Protein AF-A0A6I5VP92-F1 (afdb_monomer)

Secondary structure (DSSP, 8-state):
---EEEEE-TTS-EEEEE-HHHHHHHHHHHHHHHHTT--PPEEEE-SS-EEEEE--HHHHHHHHHHHHHHHHHHHHHHHHHHHHHTT-----HHHHHHHHT-TT-PPPP-

Structure (mmCIF, N/CA/C/O backbone):
data_AF-A0A6I5VP92-F1
#
_entry.id   AF-A0A6I5VP92-F1
#
loop_
_atom_site.group_PDB
_atom_site.id
_atom_site.type_symbol
_atom_site.label_atom_id
_atom_site.label_alt_id
_atom_site.label_comp_id
_atom_site.label_asym_id
_atom_site.label_entity_id
_atom_site.label_seq_id
_atom_site.pdbx_PDB_ins_code
_atom_site.Cartn_x
_atom_site.Cartn_y
_atom_site.Cartn_z
_atom_site.occupancy
_atom_site.B_iso_or_equiv
_atom_site.auth_seq_id
_atom_site.auth_comp_id
_atom_site.auth_asym_id
_atom_site.auth_atom_id
_atom_site.pdbx_PDB_model_num
ATOM 1 N N . MET A 1 1 ? -20.915 -8.988 10.703 1.00 55.09 1 MET A N 1
ATOM 2 C CA . MET A 1 1 ? -20.021 -9.714 9.779 1.00 55.09 1 MET A CA 1
ATOM 3 C C . MET A 1 1 ? -19.228 -8.647 9.062 1.00 55.09 1 MET A C 1
ATOM 5 O O . MET A 1 1 ? -19.854 -7.698 8.609 1.00 55.09 1 MET A O 1
ATOM 9 N N . VAL A 1 2 ? -17.900 -8.726 9.080 1.00 65.50 2 VAL A N 1
ATOM 10 C CA . VAL A 1 2 ? -17.050 -7.736 8.412 1.00 65.50 2 VAL A CA 1
ATOM 11 C C . VAL A 1 2 ? -17.170 -7.979 6.905 1.00 65.50 2 VAL A C 1
ATOM 13 O O . VAL A 1 2 ? -16.927 -9.114 6.493 1.00 65.50 2 VAL A O 1
ATOM 16 N N . PRO A 1 3 ? -17.603 -7.002 6.095 1.00 70.12 3 PRO A N 1
ATOM 17 C CA . PRO A 1 3 ? -17.668 -7.171 4.650 1.00 70.12 3 PRO A CA 1
ATOM 18 C C . PRO A 1 3 ? -16.246 -7.326 4.103 1.00 70.12 3 PRO A C 1
ATOM 20 O O . PRO A 1 3 ? -15.448 -6.390 4.105 1.00 70.12 3 PRO A O 1
ATOM 23 N N . GLN A 1 4 ? -15.936 -8.555 3.696 1.00 83.38 4 GLN A N 1
ATOM 24 C CA . GLN A 1 4 ? -14.683 -8.952 3.070 1.00 83.38 4 GLN A CA 1
ATOM 25 C C . GLN A 1 4 ? -14.978 -9.379 1.634 1.00 83.38 4 GLN A C 1
ATOM 27 O O . GLN A 1 4 ? -15.912 -10.144 1.393 1.00 83.38 4 GLN A O 1
ATOM 32 N N . TYR A 1 5 ? -14.176 -8.889 0.696 1.00 88.12 5 TYR A N 1
ATOM 33 C CA . TYR A 1 5 ? -14.271 -9.201 -0.725 1.00 88.12 5 TYR A CA 1
ATOM 34 C C . TYR A 1 5 ? -13.002 -9.916 -1.170 1.00 88.12 5 TYR A C 1
ATOM 36 O O . TYR A 1 5 ? -11.899 -9.398 -0.969 1.00 88.12 5 TYR A O 1
ATOM 44 N N . GLU A 1 6 ? -13.166 -11.091 -1.770 1.00 91.25 6 GLU A N 1
ATOM 45 C CA . GLU A 1 6 ? -12.072 -11.898 -2.308 1.00 91.25 6 GLU A CA 1
ATOM 46 C C . GLU A 1 6 ? -11.812 -11.552 -3.778 1.00 91.25 6 GLU A C 1
ATOM 48 O O . GLU A 1 6 ? -12.741 -11.466 -4.579 1.00 91.25 6 GLU A O 1
ATOM 53 N N . HIS A 1 7 ? -10.536 -11.395 -4.128 1.00 85.12 7 HIS A N 1
ATOM 54 C CA . HIS A 1 7 ? -10.068 -11.105 -5.481 1.00 85.12 7 HIS A CA 1
ATOM 55 C C . HIS A 1 7 ? -8.994 -12.114 -5.885 1.00 85.12 7 HIS A C 1
ATOM 57 O O . HIS A 1 7 ? -7.974 -12.240 -5.202 1.00 85.12 7 HIS A O 1
ATOM 63 N N . ASP A 1 8 ? -9.195 -12.801 -7.008 1.00 88.06 8 ASP A N 1
ATOM 64 C CA . ASP A 1 8 ? -8.172 -13.660 -7.604 1.00 88.06 8 ASP A CA 1
ATOM 65 C C . ASP A 1 8 ? -7.205 -12.816 -8.447 1.00 88.06 8 ASP A C 1
ATOM 67 O O . ASP A 1 8 ? -7.602 -12.090 -9.3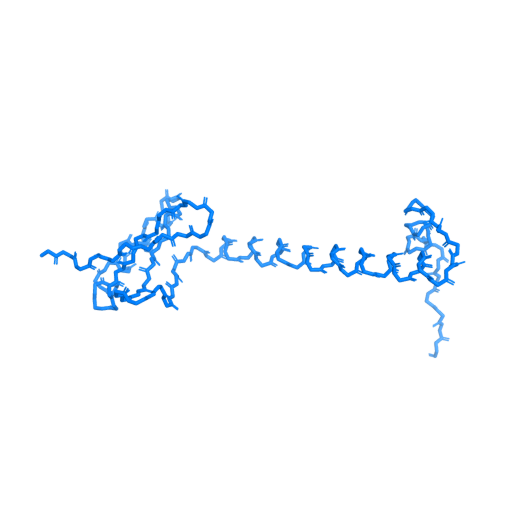63 1.00 88.06 8 ASP A O 1
ATOM 71 N N . LEU A 1 9 ? -5.914 -12.915 -8.146 1.00 81.88 9 LEU A N 1
ATOM 72 C CA . LEU A 1 9 ? -4.858 -12.235 -8.883 1.00 81.88 9 LEU A CA 1
ATOM 73 C C . LEU A 1 9 ? -4.351 -13.093 -10.056 1.00 81.88 9 LEU A C 1
ATOM 75 O O . LEU A 1 9 ? -4.378 -14.324 -9.985 1.00 81.88 9 LEU A O 1
ATOM 79 N N . PRO A 1 10 ? -3.798 -12.478 -11.124 1.00 79.44 10 PRO A N 1
ATOM 80 C CA . PRO A 1 10 ? -3.291 -13.209 -12.294 1.00 79.44 10 PRO A CA 1
ATOM 81 C C . PRO A 1 10 ? -2.184 -14.227 -11.987 1.00 79.44 10 PRO A C 1
ATOM 83 O O . PRO A 1 10 ? -1.956 -15.151 -12.762 1.00 79.44 10 PRO A O 1
ATOM 86 N N . ASN A 1 11 ? -1.487 -14.059 -10.863 1.00 79.81 11 ASN A N 1
ATOM 87 C CA . ASN A 1 11 ? -0.451 -14.971 -10.380 1.00 79.81 11 ASN A CA 1
ATOM 88 C C . ASN A 1 11 ? -1.014 -16.155 -9.558 1.00 79.81 11 ASN A C 1
ATOM 90 O O . ASN A 1 11 ? -0.236 -16.919 -8.991 1.00 79.81 11 ASN A O 1
ATOM 94 N N . GLY A 1 12 ? -2.341 -16.301 -9.470 1.00 82.94 12 GLY A N 1
ATOM 95 C CA . GLY A 1 12 ? -3.021 -17.353 -8.709 1.00 82.94 12 GLY A CA 1
ATOM 96 C C . GLY A 1 12 ? -3.122 -17.091 -7.204 1.00 82.94 12 GLY A C 1
ATOM 97 O O . GLY A 1 12 ? -3.580 -17.963 -6.468 1.00 82.94 12 GLY A O 1
ATOM 98 N N . GLN A 1 13 ? -2.692 -15.920 -6.729 1.00 84.81 13 GLN A N 1
ATOM 99 C CA . GLN A 1 13 ? -2.858 -15.523 -5.332 1.00 84.81 13 GLN A CA 1
ATOM 100 C C . GLN A 1 13 ? -4.257 -14.962 -5.083 1.00 84.81 13 GLN A C 1
ATOM 102 O O . GLN A 1 13 ? -4.889 -14.415 -5.985 1.00 84.81 13 GLN A O 1
ATOM 107 N N . ARG A 1 14 ? -4.714 -15.061 -3.833 1.00 87.12 14 ARG A N 1
ATOM 108 C CA . ARG A 1 14 ? -5.956 -14.433 -3.380 1.00 87.12 14 ARG A CA 1
ATOM 109 C C . ARG A 1 14 ? -5.662 -13.210 -2.545 1.00 87.12 14 ARG A C 1
ATOM 111 O O . ARG A 1 14 ? -4.750 -13.215 -1.721 1.00 87.12 14 ARG A O 1
ATOM 118 N N . LEU A 1 15 ? -6.481 -12.195 -2.747 1.00 89.31 15 LEU A N 1
ATOM 119 C CA . LEU A 1 15 ? -6.384 -10.917 -2.078 1.00 89.31 15 LEU A CA 1
ATOM 120 C C . LEU A 1 15 ? -7.725 -10.611 -1.418 1.00 89.31 15 LEU A C 1
ATOM 122 O O . LEU A 1 15 ? -8.762 -10.620 -2.077 1.00 89.31 15 LEU A O 1
ATOM 126 N N . ILE A 1 16 ? -7.703 -10.363 -0.111 1.00 91.94 16 ILE A N 1
ATOM 127 C CA . ILE A 1 16 ? -8.897 -10.011 0.657 1.00 91.94 16 ILE A CA 1
ATOM 128 C C . ILE A 1 16 ? -8.899 -8.503 0.859 1.00 91.94 16 ILE A C 1
ATOM 130 O O . ILE A 1 16 ? -7.909 -7.929 1.304 1.00 91.94 16 ILE A O 1
ATOM 134 N N . SER A 1 17 ? -10.013 -7.864 0.524 1.00 94.19 17 SER A N 1
ATOM 135 C CA . SER A 1 17 ? -10.228 -6.437 0.748 1.00 94.19 17 SER A CA 1
ATOM 136 C C . SER A 1 17 ? -11.438 -6.199 1.634 1.00 94.19 17 SER A C 1
ATOM 138 O O . SER A 1 17 ? -12.332 -7.038 1.708 1.00 94.19 17 SER A O 1
ATOM 140 N N . VAL A 1 18 ? -11.477 -5.047 2.290 1.00 95.25 18 VAL A N 1
ATOM 141 C CA . VAL A 1 18 ? -12.620 -4.595 3.086 1.00 95.25 18 VAL A CA 1
ATOM 142 C C . VAL A 1 18 ? -13.182 -3.295 2.528 1.00 95.25 18 VAL A C 1
ATOM 144 O O . VAL A 1 18 ? -12.467 -2.549 1.853 1.00 95.25 18 VAL A O 1
ATOM 147 N N . ASP A 1 19 ? -14.449 -2.993 2.814 1.00 95.00 19 ASP A N 1
ATOM 148 C CA . ASP A 1 19 ? -15.000 -1.688 2.441 1.00 95.00 19 ASP A CA 1
ATOM 149 C C . ASP A 1 19 ? -14.378 -0.531 3.239 1.00 95.00 19 ASP A C 1
ATOM 151 O O . ASP A 1 19 ? -13.680 -0.710 4.239 1.00 95.00 19 ASP A O 1
ATOM 155 N N . VAL A 1 20 ? -14.619 0.696 2.774 1.00 93.75 20 VAL A N 1
ATOM 156 C CA . VAL A 1 20 ? -14.050 1.912 3.374 1.00 93.75 20 VAL A CA 1
ATOM 157 C C . VAL A 1 20 ? -14.505 2.107 4.822 1.00 93.75 20 VAL A C 1
ATOM 159 O O . VAL A 1 20 ? -13.715 2.571 5.641 1.00 93.75 20 VAL A O 1
ATOM 162 N N . GLN A 1 21 ? -15.753 1.766 5.149 1.00 93.94 21 GLN A N 1
ATOM 163 C CA . GLN A 1 21 ? -16.286 1.940 6.501 1.00 93.94 21 GLN A CA 1
ATOM 164 C C . GLN A 1 21 ? -15.578 0.997 7.477 1.00 93.94 21 GLN A C 1
ATOM 166 O O . GLN A 1 21 ? -15.093 1.412 8.524 1.00 93.94 21 GLN A O 1
ATOM 171 N N . THR A 1 22 ? -15.428 -0.254 7.070 1.00 94.56 22 THR A N 1
ATOM 172 C CA . THR A 1 22 ? -14.667 -1.276 7.774 1.00 94.56 22 THR A CA 1
ATOM 173 C C . THR A 1 22 ? -13.207 -0.864 7.934 1.00 94.56 22 THR A C 1
ATOM 175 O O . THR A 1 22 ? -12.650 -0.935 9.027 1.00 94.56 22 THR A O 1
ATOM 178 N N . ALA A 1 23 ? -12.577 -0.377 6.864 1.00 94.38 23 ALA A N 1
ATOM 179 C CA . ALA A 1 23 ? -11.197 0.087 6.915 1.00 94.38 23 ALA A CA 1
ATOM 180 C C . ALA A 1 23 ? -11.000 1.204 7.951 1.00 94.38 23 ALA A C 1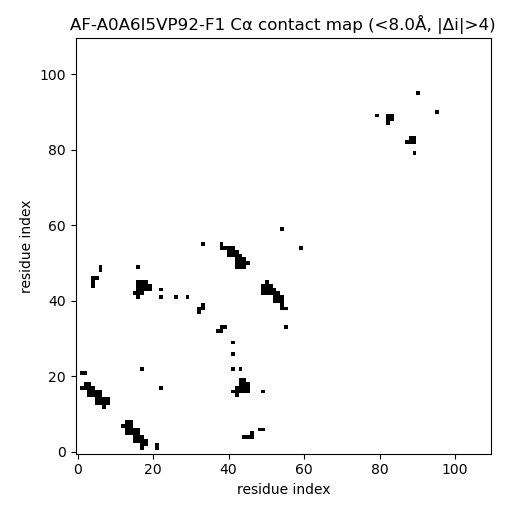
ATOM 182 O O . ALA A 1 23 ? -10.006 1.188 8.669 1.00 94.38 23 ALA A O 1
ATOM 183 N N . GLN A 1 24 ? -11.947 2.141 8.075 1.00 95.50 24 GLN A N 1
ATOM 184 C CA . GLN A 1 24 ? -11.892 3.204 9.087 1.00 95.50 24 GLN A CA 1
ATOM 185 C C . GLN A 1 24 ? -11.901 2.657 10.520 1.00 95.50 24 GLN A C 1
ATOM 187 O O . GLN A 1 24 ? -11.189 3.186 11.372 1.00 95.50 24 GLN A O 1
ATOM 192 N N . GLU A 1 25 ? -12.670 1.600 10.782 1.00 95.00 25 GLU A N 1
ATOM 193 C CA . GLU A 1 25 ? -12.747 0.966 12.104 1.00 95.00 25 GLU A CA 1
ATOM 194 C C . GLU A 1 25 ? -11.443 0.241 12.472 1.00 95.00 25 GLU A C 1
ATOM 196 O O . GLU A 1 25 ? -10.992 0.317 13.617 1.00 95.00 25 GLU A O 1
ATOM 201 N N . TYR A 1 26 ? -10.809 -0.423 11.502 1.00 92.31 26 TYR A N 1
ATOM 202 C CA . TYR A 1 26 ? -9.609 -1.235 11.734 1.00 92.31 26 TYR A CA 1
ATOM 203 C C . TYR A 1 26 ? -8.287 -0.476 11.588 1.00 92.31 26 TYR A C 1
ATOM 205 O O . TYR A 1 26 ? -7.271 -0.928 12.118 1.00 92.31 26 TYR A O 1
ATOM 213 N N . LEU A 1 27 ? -8.275 0.682 10.921 1.00 94.56 27 LEU A N 1
ATOM 214 C CA . LEU A 1 27 ? -7.046 1.425 10.630 1.00 94.56 27 LEU A CA 1
ATOM 215 C C . LEU A 1 27 ? -6.170 1.692 11.870 1.00 94.56 27 LEU A C 1
ATOM 217 O O . LEU A 1 27 ? -4.964 1.471 11.773 1.00 94.56 27 LEU A O 1
ATOM 221 N N . PRO A 1 28 ? -6.705 2.099 13.042 1.00 95.75 28 PRO A N 1
ATOM 222 C CA . PRO A 1 28 ? -5.873 2.291 14.229 1.00 95.75 28 PRO A CA 1
ATOM 223 C C . PRO A 1 28 ? -5.154 1.009 14.671 1.00 95.75 28 PRO A C 1
ATOM 225 O O . PRO A 1 28 ? -3.972 1.051 14.999 1.00 95.75 28 PRO A O 1
ATOM 228 N N . GLN A 1 29 ? -5.845 -0.136 14.628 1.00 95.00 29 GLN A N 1
ATOM 229 C CA . GLN A 1 29 ? -5.285 -1.433 15.024 1.00 95.00 29 GLN A CA 1
ATOM 230 C C . GLN A 1 29 ? -4.204 -1.902 14.048 1.00 95.00 29 GLN A C 1
ATOM 232 O O . GLN A 1 29 ? -3.176 -2.413 14.482 1.00 95.00 29 GLN A O 1
ATOM 237 N N . VAL A 1 30 ? -4.412 -1.680 12.748 1.00 95.12 30 VAL A N 1
ATOM 238 C CA . VAL A 1 30 ? -3.421 -1.972 11.700 1.00 95.12 30 VAL A CA 1
ATOM 239 C C . VAL A 1 30 ? -2.170 -1.105 11.873 1.00 95.12 30 VAL A C 1
ATOM 241 O O . VAL A 1 30 ? -1.044 -1.592 11.828 1.00 95.12 30 VAL A O 1
ATOM 244 N N . VAL A 1 31 ? -2.341 0.189 12.152 1.00 94.75 31 VAL A N 1
ATOM 245 C CA . VAL A 1 31 ? -1.203 1.083 12.416 1.00 94.75 31 VAL A CA 1
ATOM 246 C C . VAL A 1 31 ? -0.437 0.659 13.673 1.00 94.75 31 VAL A C 1
ATOM 248 O O . VAL A 1 31 ? 0.792 0.728 13.699 1.00 94.75 31 VAL A O 1
ATOM 251 N N . ASP A 1 32 ? -1.130 0.199 14.714 1.00 96.19 32 ASP A N 1
ATOM 252 C CA . ASP A 1 32 ? -0.474 -0.338 15.905 1.00 96.19 32 ASP A CA 1
ATOM 253 C C . ASP A 1 32 ? 0.219 -1.685 15.639 1.00 96.19 32 ASP A C 1
ATOM 255 O O . ASP A 1 32 ? 1.298 -1.922 16.187 1.00 96.19 32 ASP A O 1
ATOM 259 N N . SER A 1 33 ? -0.317 -2.538 14.758 1.00 95.56 33 SER A N 1
ATOM 260 C CA . SER A 1 33 ? 0.346 -3.791 14.377 1.00 95.56 33 SER A CA 1
ATOM 261 C C . SER A 1 33 ? 1.632 -3.557 13.584 1.00 95.56 33 SER A C 1
ATOM 263 O O . SER A 1 33 ? 2.608 -4.273 13.814 1.00 95.56 33 SER A O 1
ATOM 265 N N . PHE A 1 34 ? 1.691 -2.513 12.749 1.00 95.62 34 PHE A N 1
ATOM 266 C CA . PHE A 1 34 ? 2.934 -2.107 12.080 1.00 95.62 34 PHE A CA 1
ATOM 267 C C . PHE A 1 34 ? 4.038 -1.768 13.086 1.00 95.62 34 PHE A C 1
ATOM 269 O O . PHE A 1 34 ? 5.181 -2.187 12.921 1.00 95.62 34 PHE A O 1
ATOM 276 N N . LYS A 1 35 ? 3.708 -1.079 14.189 1.00 92.88 35 LYS A N 1
ATOM 277 C CA . LYS A 1 35 ? 4.684 -0.782 15.259 1.00 92.88 35 LYS A CA 1
ATOM 278 C C . LYS A 1 35 ? 5.211 -2.045 15.941 1.00 92.88 35 LYS A C 1
ATOM 280 O O . LYS A 1 35 ? 6.318 -2.033 16.470 1.00 92.88 35 LYS A O 1
ATOM 285 N N . ALA A 1 36 ? 4.423 -3.119 15.943 1.00 93.94 36 ALA A N 1
ATOM 286 C CA . ALA A 1 36 ? 4.820 -4.430 16.446 1.00 93.94 36 ALA A CA 1
ATOM 287 C C . ALA A 1 36 ? 5.590 -5.272 15.404 1.00 93.94 36 ALA A C 1
ATOM 289 O O . ALA A 1 36 ? 5.937 -6.416 15.693 1.00 93.94 36 ALA A O 1
ATOM 290 N N . GLY A 1 37 ? 5.860 -4.722 14.214 1.00 93.06 37 GLY A N 1
ATOM 291 C CA . GLY A 1 37 ? 6.566 -5.392 13.1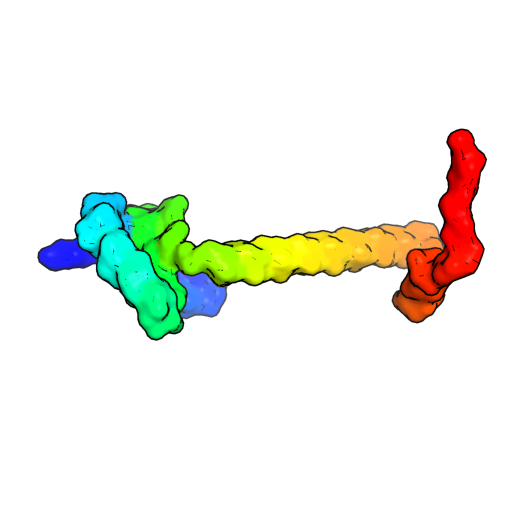20 1.00 93.06 37 GLY A CA 1
ATOM 292 C C . GLY A 1 37 ? 5.696 -6.333 12.285 1.00 93.06 37 GLY A C 1
ATOM 293 O O . GLY A 1 37 ? 6.230 -7.086 11.474 1.00 93.06 37 GLY A O 1
ATOM 294 N N . ASN A 1 38 ? 4.372 -6.330 12.480 1.00 93.38 38 ASN A N 1
ATOM 295 C CA . ASN A 1 38 ? 3.469 -7.049 11.588 1.00 93.38 38 ASN A CA 1
ATOM 296 C C . ASN A 1 38 ? 3.133 -6.165 10.389 1.00 93.38 38 ASN A C 1
ATOM 298 O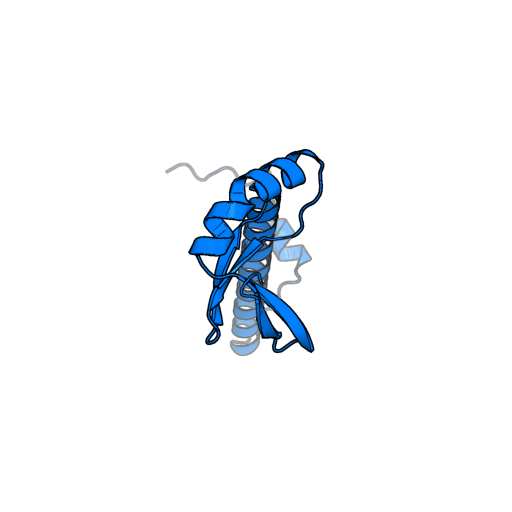 O . ASN A 1 38 ? 2.346 -5.239 10.546 1.00 93.38 38 ASN A O 1
ATOM 302 N N . ASN A 1 39 ? 3.670 -6.498 9.218 1.00 91.12 39 ASN A N 1
ATOM 303 C CA . ASN A 1 39 ? 3.513 -5.730 7.981 1.00 91.12 39 ASN A CA 1
ATOM 304 C C . ASN A 1 39 ? 2.367 -6.234 7.087 1.00 91.12 39 ASN A C 1
ATOM 306 O O . ASN A 1 39 ? 2.359 -5.989 5.886 1.00 91.12 39 ASN A O 1
ATOM 310 N N . GLU A 1 40 ? 1.399 -6.969 7.640 1.00 91.50 40 GLU A N 1
ATOM 311 C CA . GLU A 1 40 ? 0.250 -7.422 6.856 1.00 91.50 40 GLU A CA 1
ATOM 312 C C . GLU A 1 40 ? -0.552 -6.219 6.305 1.00 91.50 40 GLU A C 1
ATOM 314 O O . GLU A 1 40 ? -1.001 -5.368 7.081 1.00 91.50 40 GLU A O 1
ATOM 319 N N . PRO A 1 41 ? -0.731 -6.111 4.974 1.00 93.00 41 PRO A N 1
ATOM 320 C CA . PRO A 1 41 ? -1.365 -4.954 4.355 1.00 93.00 41 PRO A CA 1
ATOM 321 C C . PRO A 1 41 ? -2.874 -4.924 4.612 1.00 93.00 41 PRO A C 1
ATOM 323 O O . PRO A 1 41 ? -3.571 -5.925 4.446 1.00 93.00 41 PRO A O 1
ATOM 326 N N . LEU A 1 42 ? -3.416 -3.735 4.892 1.00 95.00 42 LEU A N 1
ATOM 327 C CA . LEU A 1 42 ? -4.863 -3.514 4.852 1.00 95.00 42 LEU A CA 1
ATOM 328 C C . LEU A 1 42 ? -5.269 -3.084 3.447 1.00 95.00 42 LEU A C 1
ATOM 330 O O . LEU A 1 42 ? -4.879 -2.016 2.974 1.00 95.00 42 LEU A O 1
ATOM 334 N N . ILE A 1 43 ? -6.098 -3.890 2.794 1.00 95.31 43 ILE A N 1
ATOM 335 C CA . ILE A 1 43 ? -6.545 -3.633 1.428 1.00 95.31 43 ILE A CA 1
ATOM 336 C C . ILE A 1 43 ? -7.994 -3.160 1.456 1.00 95.31 43 ILE A C 1
ATOM 338 O O . ILE A 1 43 ? -8.869 -3.795 2.040 1.00 95.31 43 ILE A O 1
ATOM 342 N N . ILE A 1 44 ? -8.244 -2.027 0.808 1.00 95.81 44 ILE A N 1
ATOM 343 C CA . ILE A 1 44 ? -9.534 -1.345 0.798 1.00 95.81 44 ILE A CA 1
ATOM 344 C C . ILE A 1 44 ? -10.125 -1.453 -0.602 1.00 95.81 44 ILE A C 1
ATOM 346 O O . ILE A 1 44 ? -9.470 -1.113 -1.592 1.00 95.81 44 ILE A O 1
ATOM 350 N N . GLY A 1 45 ? -11.368 -1.903 -0.700 1.00 94.31 45 GLY A N 1
ATOM 351 C CA . GLY A 1 45 ? -12.026 -2.167 -1.970 1.00 94.31 45 GLY A CA 1
ATOM 352 C C . GLY A 1 45 ? -13.524 -2.387 -1.834 1.00 94.31 45 GLY A C 1
ATOM 353 O O . GLY A 1 45 ? -14.139 -2.087 -0.815 1.00 94.31 45 GLY A O 1
ATOM 354 N N . ASP A 1 46 ? -14.102 -2.892 -2.909 1.00 92.00 46 ASP A N 1
ATOM 355 C CA . ASP A 1 46 ? -15.471 -3.392 -2.973 1.00 92.00 46 ASP A CA 1
ATOM 356 C C . ASP A 1 46 ? -15.472 -4.733 -3.731 1.00 92.00 46 ASP A C 1
ATOM 358 O O . ASP A 1 46 ? -14.407 -5.231 -4.110 1.00 92.00 46 ASP A O 1
ATOM 362 N N . GLU A 1 47 ? -16.650 -5.311 -3.979 1.00 87.94 47 GLU A N 1
ATOM 363 C CA . GLU A 1 47 ? -16.796 -6.557 -4.753 1.00 87.94 47 GLU A CA 1
ATOM 364 C C . GLU A 1 47 ? -16.156 -6.493 -6.145 1.00 87.94 47 GLU A C 1
ATOM 366 O O . GLU A 1 47 ? -15.774 -7.521 -6.693 1.00 87.94 47 GLU A O 1
ATOM 371 N N . SER A 1 48 ? -16.053 -5.304 -6.747 1.00 87.81 48 SER A N 1
ATOM 372 C CA . SER A 1 48 ? -15.574 -5.167 -8.121 1.00 87.81 48 SER A CA 1
ATOM 373 C C . SER A 1 48 ? -14.056 -5.198 -8.218 1.00 87.81 48 SER A C 1
ATOM 375 O O . SER A 1 48 ? -13.527 -5.768 -9.174 1.00 87.81 48 SER A O 1
ATOM 377 N N . ARG A 1 49 ? -13.356 -4.546 -7.277 1.00 89.62 49 ARG A N 1
ATOM 378 C CA . ARG A 1 49 ? -11.888 -4.510 -7.240 1.00 89.62 49 ARG A CA 1
ATOM 379 C C . ARG A 1 49 ? -11.324 -3.903 -5.949 1.00 89.62 49 ARG A C 1
ATOM 381 O O . ARG A 1 49 ? -11.965 -3.046 -5.327 1.00 89.62 49 ARG A O 1
ATOM 388 N N . PRO A 1 50 ? -10.052 -4.198 -5.632 1.00 92.12 50 PRO A N 1
ATOM 389 C CA . PRO A 1 50 ? -9.256 -3.392 -4.715 1.00 92.12 50 PRO A CA 1
ATOM 390 C C . PRO A 1 50 ? -9.091 -1.962 -5.249 1.00 92.12 50 PRO A C 1
ATOM 392 O O . PRO A 1 50 ? -8.952 -1.740 -6.456 1.00 92.12 50 PRO A O 1
ATOM 395 N N . ARG A 1 51 ? -9.098 -0.975 -4.351 1.00 93.25 51 ARG A N 1
ATOM 396 C CA . ARG A 1 51 ? -8.976 0.455 -4.686 1.00 93.25 51 ARG A CA 1
ATOM 397 C C . ARG A 1 51 ? -7.801 1.142 -4.002 1.00 93.25 51 ARG A C 1
ATOM 399 O O . ARG A 1 51 ? -7.262 2.089 -4.565 1.00 93.25 51 ARG A O 1
ATOM 406 N N . ALA A 1 52 ? -7.431 0.698 -2.807 1.00 94.25 52 ALA A N 1
ATOM 407 C CA . ALA A 1 52 ? -6.314 1.245 -2.053 1.00 94.25 52 ALA A CA 1
ATOM 408 C C . ALA A 1 52 ? -5.678 0.170 -1.170 1.00 94.25 52 ALA A C 1
ATOM 410 O O . ALA A 1 52 ? -6.286 -0.863 -0.889 1.00 94.25 52 ALA A O 1
ATOM 411 N N . VAL A 1 53 ? -4.460 0.440 -0.716 1.00 95.31 53 VAL A N 1
ATOM 412 C CA . VAL A 1 53 ? -3.741 -0.387 0.247 1.00 95.31 53 VAL A CA 1
ATOM 413 C C . VAL A 1 53 ? -3.074 0.515 1.277 1.00 95.31 53 VAL A C 1
ATOM 415 O O . VAL A 1 53 ? -2.631 1.616 0.948 1.00 95.31 53 VAL A O 1
ATOM 418 N N . VAL A 1 54 ? -3.028 0.053 2.519 1.00 96.12 54 VAL A N 1
ATOM 419 C CA . VAL A 1 54 ? -2.275 0.668 3.606 1.00 96.12 54 VAL A CA 1
ATOM 420 C C . VAL A 1 54 ? -1.148 -0.287 3.980 1.00 96.12 54 VAL A C 1
ATOM 422 O O . VAL A 1 54 ? -1.403 -1.436 4.338 1.00 96.12 54 VAL A O 1
ATOM 425 N N . ILE A 1 55 ? 0.080 0.213 3.889 1.00 96.50 55 ILE A N 1
ATOM 426 C CA . ILE A 1 55 ? 1.326 -0.478 4.236 1.00 96.50 55 ILE A CA 1
ATOM 427 C C . ILE A 1 55 ? 2.210 0.445 5.084 1.00 96.50 55 ILE A C 1
ATOM 429 O O . ILE A 1 55 ? 1.988 1.664 5.080 1.00 96.50 55 ILE A O 1
ATOM 433 N N . PRO A 1 56 ? 3.216 -0.097 5.793 1.00 96.69 56 PRO A N 1
ATOM 434 C CA . PRO A 1 56 ? 4.267 0.707 6.400 1.00 96.69 56 PRO A CA 1
ATOM 435 C C . PRO A 1 56 ? 4.978 1.592 5.369 1.00 96.69 56 PRO A C 1
ATOM 437 O O . PRO A 1 56 ? 5.164 1.212 4.214 1.00 96.69 56 PRO A O 1
ATOM 440 N N . VAL A 1 57 ? 5.412 2.779 5.802 1.00 94.81 57 VAL A N 1
ATOM 441 C CA . VAL A 1 57 ? 6.118 3.730 4.925 1.00 94.81 57 VAL A CA 1
ATOM 442 C C . VAL A 1 57 ? 7.438 3.151 4.418 1.00 94.81 57 VAL A C 1
ATOM 444 O O . VAL A 1 57 ? 7.751 3.328 3.246 1.00 94.81 57 VAL A O 1
ATOM 447 N N . ASP A 1 58 ? 8.177 2.435 5.264 1.00 94.44 58 ASP A N 1
ATOM 448 C CA . ASP A 1 58 ? 9.458 1.831 4.879 1.00 94.44 58 ASP A CA 1
ATOM 449 C C . ASP A 1 58 ? 9.267 0.790 3.765 1.00 94.44 58 ASP A C 1
ATOM 451 O O . ASP A 1 58 ? 9.978 0.807 2.768 1.00 94.44 58 ASP A O 1
ATOM 455 N N . GLU A 1 59 ? 8.218 -0.031 3.856 1.00 95.06 59 GLU A N 1
ATOM 456 C CA . GLU A 1 59 ? 7.879 -0.998 2.806 1.00 95.06 59 GLU A CA 1
ATOM 457 C C . GLU A 1 59 ? 7.459 -0.308 1.500 1.00 95.06 59 GLU A C 1
ATOM 459 O O . GLU A 1 59 ? 7.807 -0.756 0.408 1.00 95.06 59 GLU A O 1
ATOM 464 N N . TRP A 1 60 ? 6.752 0.823 1.585 1.00 95.19 60 TRP A N 1
ATOM 465 C CA . TRP A 1 60 ? 6.456 1.630 0.402 1.00 95.19 60 TRP A CA 1
ATOM 466 C C . TRP A 1 60 ? 7.727 2.196 -0.253 1.00 95.19 60 TRP A C 1
ATOM 468 O O . TRP A 1 60 ? 7.818 2.201 -1.483 1.00 95.19 60 TRP A O 1
ATOM 478 N N . LEU A 1 61 ? 8.702 2.652 0.541 1.00 95.62 61 LEU A N 1
ATOM 479 C CA . LEU A 1 61 ? 9.986 3.149 0.039 1.00 95.62 61 LEU A CA 1
ATOM 480 C C . LEU A 1 61 ? 10.774 2.041 -0.667 1.00 95.62 61 LEU A C 1
ATOM 482 O O . LEU A 1 61 ? 11.232 2.259 -1.790 1.00 95.62 61 LEU A O 1
ATOM 486 N N . ASP A 1 62 ? 10.846 0.851 -0.070 1.00 95.00 62 ASP A N 1
ATOM 487 C CA . ASP A 1 62 ? 11.521 -0.311 -0.659 1.00 95.00 62 ASP A CA 1
ATOM 488 C C . ASP A 1 62 ? 10.887 -0.700 -2.004 1.00 95.00 62 ASP A C 1
ATOM 490 O O . ASP A 1 62 ? 11.575 -0.873 -3.014 1.00 95.00 62 ASP A O 1
ATOM 494 N N . LEU A 1 63 ? 9.552 -0.772 -2.059 1.00 92.88 63 LEU A N 1
ATOM 495 C CA . LEU A 1 63 ? 8.825 -1.052 -3.300 1.00 92.88 63 LEU A CA 1
ATOM 496 C C . LEU A 1 63 ? 9.065 0.024 -4.365 1.00 92.88 63 LEU A C 1
ATOM 498 O O . LEU A 1 63 ? 9.154 -0.294 -5.554 1.00 92.88 63 LEU A O 1
ATOM 502 N N . HIS A 1 64 ? 9.167 1.291 -3.960 1.00 90.62 64 HIS A N 1
ATOM 503 C CA . HIS A 1 64 ? 9.446 2.392 -4.875 1.00 90.62 64 HIS A CA 1
ATOM 504 C C . HIS A 1 64 ? 10.859 2.304 -5.462 1.00 90.62 64 HIS A C 1
ATOM 506 O O . HIS A 1 64 ? 11.030 2.485 -6.671 1.00 90.62 64 HIS A O 1
ATOM 512 N N . GLU A 1 65 ? 11.857 1.975 -4.640 1.00 93.62 65 GLU A N 1
ATOM 513 C CA . GLU A 1 65 ? 13.232 1.772 -5.094 1.00 93.62 65 GLU A CA 1
ATOM 514 C C . GLU A 1 65 ? 13.327 0.598 -6.077 1.00 93.62 65 GLU A C 1
ATOM 516 O O . GLU A 1 65 ? 13.855 0.761 -7.181 1.00 93.62 65 GLU A O 1
ATOM 521 N N . ILE A 1 66 ? 12.740 -0.553 -5.730 1.00 92.62 66 ILE A N 1
ATOM 522 C 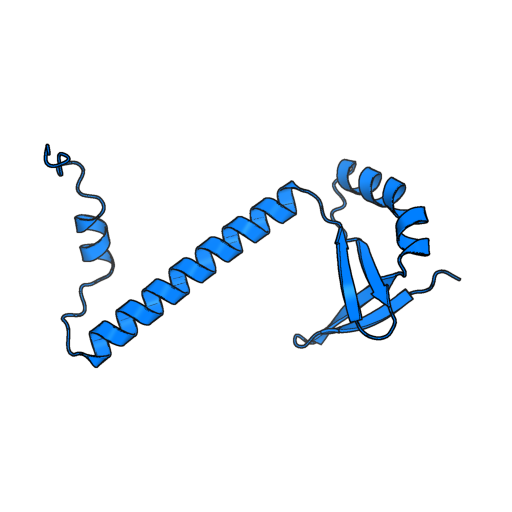CA . ILE A 1 66 ? 12.704 -1.740 -6.599 1.00 92.62 66 ILE A CA 1
ATOM 523 C C . ILE A 1 66 ? 12.039 -1.406 -7.938 1.00 92.62 66 ILE A C 1
ATOM 525 O O . ILE A 1 66 ? 12.546 -1.771 -9.000 1.00 92.62 66 ILE A O 1
ATOM 529 N N . ALA A 1 67 ? 10.914 -0.687 -7.918 1.00 88.44 67 ALA A N 1
ATOM 530 C CA . ALA A 1 67 ? 10.236 -0.273 -9.143 1.00 88.44 67 ALA A CA 1
ATOM 531 C C . ALA A 1 67 ? 11.122 0.634 -10.016 1.00 88.44 67 ALA A C 1
ATOM 533 O O . ALA A 1 67 ? 11.128 0.489 -11.242 1.00 88.44 67 ALA A O 1
ATOM 534 N N . GLY A 1 68 ? 11.889 1.534 -9.394 1.00 87.25 68 GLY A N 1
ATOM 535 C CA . GLY A 1 68 ? 12.870 2.375 -10.076 1.00 87.25 68 GLY A CA 1
ATOM 536 C C . GLY A 1 68 ? 13.980 1.561 -10.744 1.00 87.25 68 GLY A C 1
ATOM 537 O O . GLY A 1 68 ? 14.281 1.787 -11.917 1.00 87.25 68 GLY A O 1
ATOM 538 N N . GLN A 1 69 ? 14.535 0.576 -10.036 1.00 86.19 69 GLN A N 1
ATOM 539 C CA . GLN A 1 69 ? 15.569 -0.322 -10.563 1.00 86.19 69 GLN A CA 1
ATOM 540 C C . GLN A 1 69 ? 15.052 -1.136 -11.757 1.00 86.19 69 GLN A C 1
ATOM 542 O O . GLN A 1 69 ? 15.647 -1.105 -12.829 1.00 86.19 69 GLN A O 1
ATOM 547 N N . VAL A 1 70 ? 13.876 -1.761 -11.630 1.00 88.88 70 VAL A N 1
ATOM 548 C CA . VAL A 1 70 ? 13.258 -2.536 -12.723 1.00 88.88 70 VAL A CA 1
ATOM 549 C C . VAL A 1 70 ? 12.989 -1.668 -13.958 1.00 88.88 70 VAL A C 1
ATOM 551 O O . VAL A 1 70 ? 13.119 -2.132 -15.092 1.00 88.88 70 VAL A O 1
ATOM 554 N N . ALA A 1 71 ? 12.598 -0.405 -13.770 1.00 83.94 71 ALA A N 1
ATOM 555 C CA . ALA A 1 71 ? 12.398 0.521 -14.882 1.00 83.94 71 ALA A CA 1
ATOM 556 C C . ALA A 1 71 ? 13.720 0.888 -15.578 1.00 83.94 71 ALA A C 1
ATOM 558 O O . ALA A 1 71 ? 13.755 0.965 -16.809 1.00 83.94 71 ALA A O 1
ATOM 559 N N . ALA A 1 72 ? 14.793 1.093 -14.810 1.00 80.50 72 ALA A N 1
ATOM 560 C CA . ALA A 1 72 ? 16.125 1.351 -15.348 1.00 80.50 72 ALA A CA 1
ATOM 561 C C . ALA A 1 72 ? 16.655 0.146 -16.139 1.00 80.50 72 ALA A C 1
ATOM 563 O O . ALA A 1 72 ? 17.104 0.316 -17.273 1.00 80.50 72 ALA A O 1
ATOM 564 N N . ASP A 1 73 ? 16.508 -1.064 -15.600 1.00 83.19 73 ASP A N 1
ATOM 565 C CA . ASP A 1 73 ? 16.935 -2.301 -16.259 1.00 83.19 73 ASP A CA 1
ATOM 566 C C . ASP A 1 73 ? 16.225 -2.496 -17.603 1.00 83.19 73 ASP A C 1
ATOM 568 O O . ASP A 1 73 ? 16.872 -2.695 -18.630 1.00 83.19 73 ASP A O 1
ATOM 572 N N . ARG A 1 74 ? 14.897 -2.324 -17.645 1.00 82.56 74 ARG A N 1
ATOM 573 C CA . ARG A 1 74 ? 14.127 -2.416 -18.902 1.00 82.56 74 ARG A CA 1
ATOM 574 C C . ARG A 1 74 ? 14.553 -1.385 -19.940 1.00 82.56 74 ARG A C 1
ATOM 576 O O . ARG A 1 74 ? 14.491 -1.651 -21.141 1.00 82.56 74 ARG A O 1
ATOM 583 N N . ARG A 1 75 ? 14.952 -0.189 -19.500 1.00 74.44 75 ARG A N 1
ATOM 584 C CA . ARG A 1 75 ? 15.457 0.847 -20.403 1.00 74.44 75 ARG A CA 1
ATOM 585 C C . ARG A 1 75 ? 16.789 0.424 -21.014 1.00 74.44 75 ARG A C 1
ATOM 587 O O . ARG A 1 75 ? 16.932 0.512 -22.230 1.00 74.44 75 ARG A O 1
ATOM 594 N N . LEU A 1 76 ? 17.709 -0.084 -20.197 1.00 72.56 76 LEU A N 1
ATOM 595 C CA . LEU A 1 76 ? 18.990 -0.612 -20.666 1.00 72.56 76 LEU A CA 1
ATOM 596 C C . LEU A 1 76 ? 18.794 -1.778 -21.642 1.00 72.56 76 LEU A C 1
ATOM 598 O O . LEU A 1 76 ? 19.442 -1.813 -22.685 1.00 72.56 76 LEU A O 1
ATOM 602 N N . GLU A 1 77 ? 17.864 -2.693 -21.361 1.00 73.00 77 GLU A N 1
ATOM 603 C CA . GLU A 1 77 ? 17.513 -3.789 -22.275 1.00 73.00 77 GLU A CA 1
ATOM 604 C C . GLU A 1 77 ? 16.974 -3.275 -23.616 1.00 73.00 77 GLU A C 1
ATOM 606 O O . GLU A 1 77 ? 17.366 -3.769 -24.675 1.00 73.00 77 GLU A O 1
ATOM 611 N N . SER A 1 78 ? 16.105 -2.260 -23.595 1.00 74.19 78 SER A N 1
ATOM 612 C CA . SER A 1 78 ? 15.569 -1.651 -24.815 1.00 74.19 78 SER A CA 1
ATOM 613 C C . SER A 1 78 ? 16.649 -0.934 -25.629 1.00 74.19 78 SER A C 1
ATOM 615 O O . SER A 1 78 ? 16.640 -1.019 -26.856 1.00 74.19 78 SER A O 1
ATOM 617 N N . GLU A 1 79 ? 17.568 -0.227 -24.971 1.00 70.88 79 GLU A N 1
ATOM 618 C CA . GLU A 1 79 ? 18.686 0.473 -25.616 1.00 70.88 79 GLU A CA 1
ATOM 619 C C . GLU A 1 79 ? 19.696 -0.527 -26.207 1.00 70.88 79 GLU A C 1
ATOM 621 O O . GLU A 1 79 ? 20.117 -0.380 -27.356 1.00 70.88 79 GLU A O 1
ATOM 626 N N . ALA A 1 80 ? 20.013 -1.602 -25.479 1.00 67.94 80 ALA A N 1
ATOM 627 C CA . ALA A 1 80 ? 20.855 -2.689 -25.973 1.00 67.94 80 ALA A CA 1
ATOM 628 C C . ALA A 1 80 ? 20.211 -3.411 -27.168 1.00 67.94 80 ALA A C 1
ATOM 630 O O . ALA A 1 80 ? 20.878 -3.666 -28.171 1.00 67.94 80 ALA A O 1
ATOM 631 N N . GLY A 1 81 ? 18.907 -3.698 -27.098 1.00 67.69 81 GLY A N 1
ATOM 632 C CA . GLY A 1 81 ? 18.152 -4.305 -28.194 1.00 67.69 81 GLY A CA 1
ATOM 633 C C . GLY A 1 81 ? 18.117 -3.430 -29.450 1.00 67.69 81 GLY A C 1
ATOM 634 O O . GLY A 1 81 ? 18.313 -3.941 -30.553 1.00 67.69 81 GLY A O 1
ATOM 635 N N . ALA A 1 82 ? 17.932 -2.116 -29.291 1.00 67.81 82 ALA A N 1
ATOM 636 C CA . ALA A 1 82 ? 17.978 -1.157 -30.394 1.00 67.81 82 ALA A CA 1
ATOM 637 C C . ALA A 1 82 ? 19.377 -1.079 -31.026 1.00 67.81 82 ALA A C 1
ATOM 639 O O . ALA A 1 82 ? 19.498 -1.171 -32.245 1.00 67.81 82 ALA A O 1
ATOM 640 N N . SER A 1 83 ? 20.435 -1.017 -30.210 1.00 57.62 83 SER A N 1
ATOM 641 C CA . SER A 1 83 ? 21.824 -1.000 -30.692 1.00 57.62 83 SER A CA 1
ATOM 642 C C . SER A 1 83 ? 22.175 -2.261 -31.493 1.00 57.62 83 SER A C 1
ATOM 644 O O . SER A 1 83 ? 22.748 -2.177 -32.581 1.00 57.62 83 SER A O 1
ATOM 646 N N . ILE A 1 84 ? 21.751 -3.439 -31.017 1.00 61.50 84 ILE A N 1
ATOM 647 C CA . ILE A 1 84 ? 21.931 -4.712 -31.732 1.00 61.50 84 ILE A CA 1
ATOM 648 C C . ILE A 1 84 ? 21.153 -4.717 -33.059 1.00 61.50 84 ILE A C 1
ATOM 650 O O . ILE A 1 84 ? 21.675 -5.185 -34.072 1.00 61.50 84 ILE A O 1
ATOM 654 N N . ALA A 1 85 ? 19.923 -4.193 -33.077 1.00 62.25 85 ALA A N 1
ATOM 655 C CA . ALA A 1 85 ? 19.096 -4.123 -34.282 1.00 62.25 85 ALA A CA 1
ATOM 656 C C . ALA A 1 85 ? 19.643 -3.137 -35.333 1.00 62.25 85 ALA A C 1
ATOM 658 O O . ALA A 1 85 ? 19.509 -3.384 -36.531 1.00 62.25 85 ALA A O 1
ATOM 659 N N . GLU A 1 86 ? 20.294 -2.057 -34.898 1.00 69.62 86 GLU A N 1
ATOM 660 C CA . GLU A 1 86 ? 2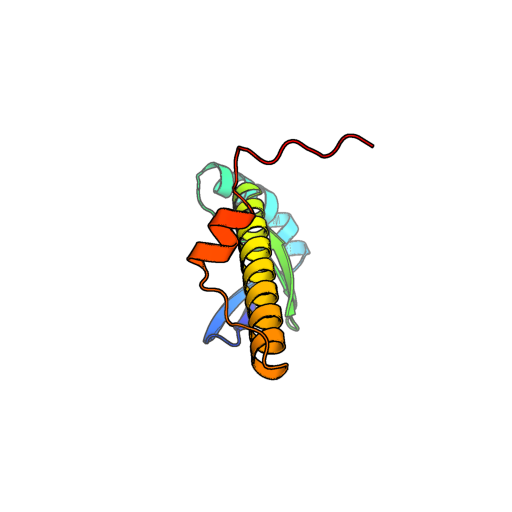0.945 -1.065 -35.764 1.00 69.62 86 GLU A CA 1
ATOM 661 C C . GLU A 1 86 ? 22.355 -1.487 -36.218 1.00 69.62 86 GLU A C 1
ATOM 663 O O . GLU A 1 86 ? 23.002 -0.777 -36.990 1.00 69.62 86 GLU A O 1
ATOM 668 N N . GLY A 1 87 ? 22.835 -2.662 -35.790 1.00 51.38 87 GLY A N 1
ATOM 669 C CA . GLY A 1 87 ? 24.169 -3.162 -36.130 1.00 51.38 87 GLY A CA 1
ATOM 670 C C . GLY A 1 87 ? 25.303 -2.399 -35.438 1.00 51.38 87 GLY A C 1
ATOM 671 O O . GLY A 1 87 ? 26.441 -2.433 -35.911 1.00 51.38 87 GLY A O 1
ATOM 672 N N . GLY A 1 88 ? 24.997 -1.704 -34.339 1.00 54.47 88 GLY A N 1
ATOM 673 C CA . GLY A 1 88 ? 25.9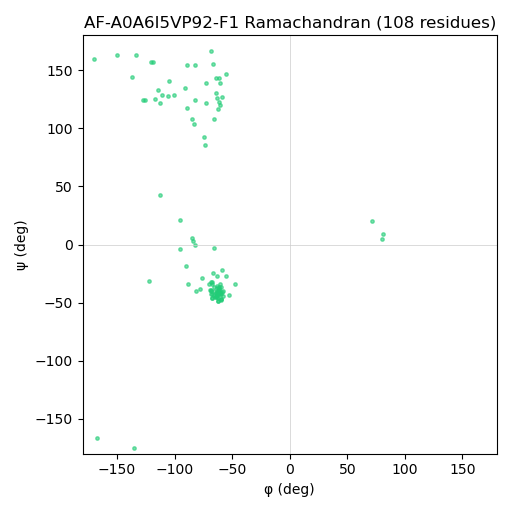76 -1.033 -33.493 1.00 54.47 88 GLY A CA 1
ATOM 674 C C . GLY A 1 88 ? 26.900 -2.032 -32.782 1.00 54.47 88 GLY A C 1
ATOM 675 O O . GLY A 1 88 ? 26.539 -3.198 -32.589 1.00 54.47 88 GLY A O 1
ATOM 676 N N . PRO A 1 89 ? 28.121 -1.618 -32.397 1.00 53.59 89 PRO A N 1
ATOM 677 C CA . PRO A 1 89 ? 29.024 -2.485 -31.655 1.00 53.59 89 PRO A CA 1
ATOM 678 C C . PRO A 1 89 ? 28.396 -2.840 -30.303 1.00 53.59 89 PRO A C 1
ATOM 680 O O . PRO A 1 89 ? 28.011 -1.962 -29.532 1.00 53.59 89 PRO A O 1
ATOM 683 N N . VAL A 1 90 ? 28.303 -4.137 -30.003 1.00 52.50 90 VAL A N 1
ATOM 684 C CA . VAL A 1 90 ? 27.913 -4.614 -28.672 1.00 52.50 90 VAL A CA 1
ATOM 685 C C . VAL A 1 90 ? 29.100 -4.381 -27.743 1.00 52.50 90 VAL A C 1
ATOM 687 O O . VAL A 1 90 ? 29.954 -5.254 -27.581 1.00 52.50 90 VAL A O 1
ATOM 690 N N . GLU A 1 91 ? 29.207 -3.179 -27.183 1.00 57.09 91 GLU A N 1
ATOM 691 C CA . GLU A 1 91 ? 30.159 -2.936 -26.104 1.00 57.09 91 GLU A CA 1
ATOM 692 C C . GLU A 1 91 ? 29.761 -3.783 -24.897 1.00 57.09 91 GLU A C 1
ATOM 694 O O . GLU A 1 91 ? 28.598 -3.847 -24.487 1.00 57.09 91 GLU A O 1
ATOM 699 N N . ARG A 1 92 ? 30.739 -4.510 -24.355 1.00 56.16 92 ARG A N 1
ATOM 700 C CA . ARG A 1 92 ? 30.526 -5.395 -23.216 1.00 56.16 92 ARG A CA 1
ATOM 701 C C . ARG A 1 92 ? 30.120 -4.533 -22.022 1.00 56.16 92 ARG A C 1
ATOM 703 O O . ARG A 1 92 ? 30.673 -3.458 -21.824 1.00 56.16 92 ARG A O 1
ATOM 710 N N . TYR A 1 93 ? 29.217 -5.032 -21.181 1.00 52.91 93 TYR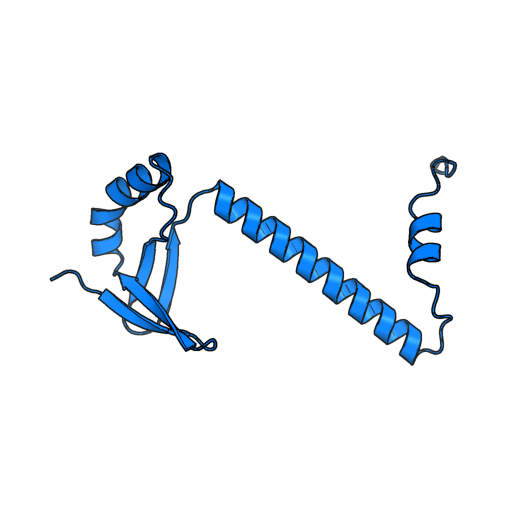 A N 1
ATOM 711 C CA . TYR A 1 93 ? 28.779 -4.351 -19.951 1.00 52.91 93 TYR A CA 1
ATOM 712 C C . TYR A 1 93 ? 29.954 -3.814 -19.096 1.00 52.91 93 TYR A C 1
ATOM 714 O O . TYR A 1 93 ? 29.879 -2.730 -18.522 1.00 52.91 93 TYR A O 1
ATOM 722 N N . GLU A 1 94 ? 31.086 -4.528 -19.086 1.00 54.50 94 GLU A N 1
ATOM 723 C CA . GLU A 1 94 ? 32.326 -4.123 -18.405 1.00 54.50 94 GLU A CA 1
ATOM 724 C C . GLU A 1 94 ? 33.012 -2.874 -18.993 1.00 54.50 94 GLU A C 1
ATOM 726 O O . GLU A 1 94 ? 33.754 -2.198 -18.280 1.00 54.50 94 GLU A O 1
ATOM 731 N N . ASP A 1 95 ? 32.793 -2.558 -20.268 1.00 59.28 95 ASP A N 1
ATOM 732 C CA . ASP A 1 95 ? 33.414 -1.425 -20.964 1.00 59.28 95 ASP A CA 1
ATOM 733 C C . ASP A 1 95 ? 32.585 -0.138 -20.794 1.00 59.28 95 ASP A C 1
ATOM 735 O O . ASP A 1 95 ? 33.140 0.946 -20.580 1.00 59.28 95 ASP A O 1
ATOM 739 N N . VAL A 1 96 ? 31.255 -0.266 -20.726 1.00 61.19 96 VAL A N 1
ATOM 740 C CA . VAL A 1 96 ? 30.343 0.844 -20.396 1.00 61.19 96 VAL A CA 1
ATOM 741 C C . VAL A 1 96 ? 30.558 1.316 -18.954 1.00 61.19 96 VAL A C 1
ATOM 743 O O . VAL A 1 96 ? 30.674 2.518 -18.699 1.00 61.19 96 VAL A O 1
ATOM 746 N N . LEU A 1 97 ? 30.709 0.380 -18.007 1.00 55.91 97 LEU A N 1
ATOM 747 C CA . LEU A 1 97 ? 30.981 0.712 -16.604 1.00 55.91 97 LEU A CA 1
ATOM 748 C C . LEU A 1 97 ? 32.320 1.437 -16.410 1.00 55.91 97 LEU A C 1
ATOM 750 O O . LEU A 1 97 ? 32.400 2.352 -15.594 1.00 55.91 97 LEU A O 1
ATOM 754 N N . LYS A 1 98 ? 33.362 1.098 -17.181 1.00 59.97 98 LYS A N 1
ATOM 755 C CA . LYS A 1 98 ? 34.653 1.813 -17.130 1.00 59.97 98 LYS A CA 1
ATOM 756 C C . LYS A 1 98 ? 34.557 3.246 -17.648 1.00 59.97 98 LYS A C 1
ATOM 758 O O . LYS A 1 98 ? 35.273 4.110 -17.155 1.00 59.97 98 LYS A O 1
ATOM 763 N N . THR A 1 99 ? 33.686 3.494 -18.621 1.00 59.91 99 THR A N 1
ATOM 764 C CA . THR A 1 99 ? 33.507 4.819 -19.234 1.00 59.91 99 THR A CA 1
ATOM 765 C C . THR A 1 99 ? 32.686 5.757 -18.349 1.00 59.91 99 THR A C 1
ATOM 767 O O . THR A 1 99 ? 32.984 6.948 -18.254 1.00 59.91 99 THR A O 1
ATOM 770 N N . LEU A 1 100 ? 31.663 5.224 -17.673 1.00 57.09 100 LEU A N 1
ATOM 771 C CA . LEU A 1 100 ? 30.832 5.981 -16.731 1.00 57.09 100 LEU A CA 1
ATOM 772 C C . LEU A 1 100 ? 31.528 6.223 -15.386 1.00 57.09 100 LEU A C 1
ATOM 774 O O . LEU A 1 100 ? 31.273 7.236 -14.741 1.00 57.09 100 LEU A O 1
ATOM 778 N N . TYR A 1 101 ? 32.423 5.321 -14.985 1.00 51.81 101 TYR A N 1
ATOM 779 C CA . TYR A 1 101 ? 33.155 5.380 -13.723 1.00 51.81 101 TYR A CA 1
ATOM 780 C C . TYR A 1 101 ? 34.653 5.622 -13.949 1.00 51.81 101 TYR A C 1
ATOM 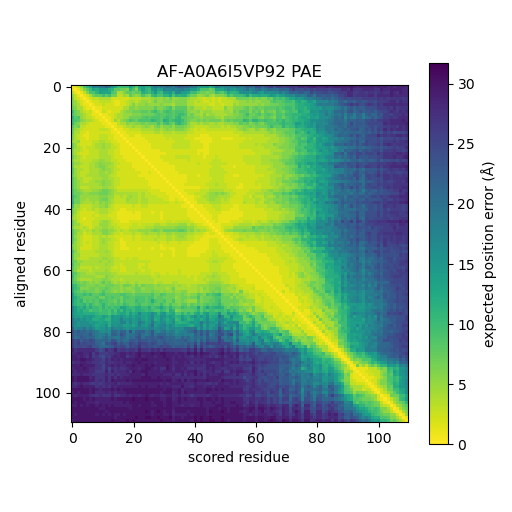782 O O . TYR A 1 101 ? 35.488 4.988 -13.305 1.00 51.81 101 TYR A O 1
ATOM 790 N N . ASP A 1 102 ? 35.024 6.522 -14.869 1.00 55.88 102 ASP A N 1
ATOM 791 C CA . ASP A 1 102 ? 36.404 7.011 -14.931 1.00 55.88 102 ASP A CA 1
ATOM 792 C C . ASP A 1 102 ? 36.587 8.154 -13.913 1.00 55.88 102 ASP A C 1
ATOM 794 O O . ASP A 1 102 ? 36.168 9.286 -14.178 1.00 55.88 102 ASP A O 1
ATOM 798 N N . PRO A 1 103 ? 37.241 7.919 -12.757 1.00 53.72 103 PRO A N 1
ATOM 799 C CA . PRO A 1 103 ? 37.469 8.952 -11.747 1.00 53.72 103 PRO A CA 1
ATOM 800 C C . PRO A 1 103 ? 38.404 10.077 -12.228 1.00 53.72 103 PRO A C 1
ATOM 802 O O . PRO A 1 103 ? 38.656 11.023 -11.482 1.00 53.72 103 PRO A O 1
ATOM 805 N N . ARG A 1 104 ? 38.959 9.983 -13.446 1.00 55.06 104 ARG A N 1
ATOM 806 C CA . ARG A 1 104 ? 39.817 11.010 -14.054 1.00 55.06 104 ARG A CA 1
ATOM 807 C C . ARG A 1 104 ? 39.077 11.971 -14.979 1.00 55.06 104 ARG A C 1
ATOM 809 O O . ARG A 1 104 ? 39.699 12.928 -15.445 1.00 55.06 104 ARG A O 1
ATOM 816 N N . ARG A 1 105 ? 37.779 11.772 -15.228 1.00 50.72 105 ARG A N 1
ATOM 817 C CA . ARG A 1 105 ? 36.981 12.720 -16.010 1.00 50.72 105 ARG A CA 1
ATOM 818 C C . ARG A 1 105 ? 36.689 13.951 -15.149 1.00 50.72 105 ARG A C 1
ATOM 820 O O . ARG A 1 105 ? 35.747 13.963 -14.361 1.00 50.72 105 ARG A O 1
ATOM 827 N N . LYS A 1 106 ? 37.543 14.976 -15.248 1.00 51.97 106 LYS A N 1
ATOM 828 C CA . LYS A 1 106 ? 37.199 16.304 -14.729 1.00 51.97 106 LYS A CA 1
ATOM 829 C C . LYS A 1 106 ? 35.956 16.800 -15.477 1.00 51.97 106 LYS A C 1
ATOM 831 O O . LYS A 1 106 ? 35.876 16.556 -16.680 1.00 51.97 106 LYS A O 1
ATOM 836 N N . PRO A 1 107 ? 34.997 17.442 -14.789 1.00 46.06 107 PRO A N 1
ATOM 837 C CA . PRO A 1 107 ? 33.917 18.125 -15.483 1.00 46.06 107 PRO A CA 1
ATOM 838 C C . PRO A 1 107 ? 34.558 19.171 -16.396 1.00 46.06 107 PRO A C 1
ATOM 840 O O . PRO A 1 107 ? 35.423 19.924 -15.946 1.00 46.06 107 PRO A O 1
ATOM 843 N N . ASP A 1 108 ? 34.205 19.143 -17.677 1.00 51.59 108 ASP A N 1
ATOM 844 C CA . ASP A 1 108 ? 34.606 20.189 -18.607 1.00 51.59 108 ASP A CA 1
ATOM 845 C C . ASP A 1 108 ? 33.972 21.497 -18.111 1.00 51.59 108 ASP A C 1
ATOM 847 O O . ASP A 1 108 ? 32.750 21.586 -17.981 1.00 51.59 108 ASP A O 1
ATOM 851 N N . ASP A 1 109 ? 34.827 22.452 -17.736 1.00 48.78 109 ASP A N 1
ATOM 852 C CA . ASP A 1 109 ? 34.446 23.810 -17.350 1.00 48.78 109 ASP A CA 1
ATOM 853 C C . ASP A 1 109 ? 33.750 24.482 -18.549 1.00 48.78 109 ASP A C 1
ATOM 855 O O . ASP A 1 109 ? 34.358 24.627 -19.615 1.00 48.78 109 ASP A O 1
ATOM 859 N N . GLU A 1 110 ? 32.491 24.887 -18.368 1.00 42.50 110 GLU A N 1
ATOM 860 C CA . GLU A 1 110 ? 31.775 25.825 -19.247 1.00 42.50 110 GLU A CA 1
ATOM 861 C C . GLU A 1 110 ? 31.763 27.226 -18.619 1.00 42.50 110 GLU A C 1
ATOM 863 O O . GLU A 1 110 ? 31.492 27.332 -17.397 1.00 42.50 110 GLU A O 1
#

Solvent-accessible surface area (backbone atoms only — not comparable to full-atom values): 6714 Å² total; per-residue (Å²): 132,82,68,68,30,80,42,82,42,99,86,76,49,79,45,70,20,24,32,67,72,59,45,64,72,44,45,66,59,53,57,53,35,41,77,74,69,47,74,79,64,51,34,30,24,53,87,90,46,78,76,48,73,49,70,56,68,69,60,53,50,52,52,50,50,52,52,51,50,56,53,51,50,53,49,52,51,51,52,53,52,48,37,58,75,73,68,46,84,84,72,51,74,74,57,56,52,51,67,78,64,44,93,78,70,69,80,81,86,127

Mean predicted aligned error: 12.93 Å

Foldseek 3Di:
DFDWAWDQDPVRDIDIAGEPVSCVVCVVVQVVVVVVVPFDKHWYDHNVDTDDIDGDPVVVVVVVVVVVVVVVVVVVVVVLVVCVVVVHDNDDPVRVCCVVPVPPDDPDDD

pLDDT: mean 79.96, std 16.64, range [42.5, 96.69]

Sequence (110 aa):
MVPQYEHDLPNGQRLISVDVQTAQEYLPQVVDSFKAGNNEPLIIGDESRPRAVVIPVDEWLDLHEIAGQVAADRRLESEAGASIAEGGPVERYEDVLKTLYDPRRKPDDE

Radius of gyration: 23.0 Å; Cα contacts (8 Å, |Δi|>4): 87; chains: 1; bounding box: 60×43×53 Å